Protein AF-A0A1G2HMZ9-F1 (afdb_monomer_lite)

Radius of gyration: 21.63 Å; chains: 1; bounding box: 51×29×71 Å

Structure (mmCIF, N/CA/C/O backbone):
data_AF-A0A1G2HMZ9-F1
#
_entry.id   AF-A0A1G2HMZ9-F1
#
loop_
_atom_site.group_PDB
_atom_site.id
_atom_site.type_symbol
_atom_site.label_atom_id
_atom_site.label_alt_id
_atom_site.label_comp_id
_atom_site.label_asym_id
_atom_site.label_entity_id
_atom_site.label_seq_id
_atom_site.pdbx_PDB_ins_code
_atom_site.Cartn_x
_atom_site.Cartn_y
_atom_site.Cartn_z
_atom_site.occupancy
_atom_site.B_iso_or_equiv
_atom_site.auth_seq_id
_atom_site.auth_comp_id
_atom_site.auth_asym_id
_atom_site.auth_atom_id
_atom_site.pdbx_PDB_model_num
ATOM 1 N N . MET A 1 1 ? 20.597 -2.338 -52.440 1.00 74.25 1 MET A N 1
ATOM 2 C CA . MET A 1 1 ? 21.448 -2.086 -51.264 1.00 74.25 1 MET A CA 1
ATOM 3 C C . MET A 1 1 ? 22.717 -2.923 -51.365 1.00 74.25 1 MET A C 1
ATOM 5 O O . MET A 1 1 ? 22.616 -4.151 -51.407 1.00 74.25 1 MET A O 1
ATOM 9 N N . ASN A 1 2 ? 23.882 -2.290 -51.485 1.00 95.06 2 ASN A N 1
ATOM 10 C CA . ASN A 1 2 ? 25.170 -2.977 -51.616 1.00 95.06 2 ASN A CA 1
ATOM 11 C C . ASN A 1 2 ? 25.626 -3.586 -50.267 1.00 95.06 2 ASN A C 1
ATOM 13 O O . ASN A 1 2 ? 25.003 -3.382 -49.222 1.00 95.06 2 ASN A O 1
ATOM 17 N N . LYS A 1 3 ? 26.695 -4.395 -50.283 1.00 93.12 3 LYS A N 1
ATOM 18 C CA . LYS A 1 3 ? 27.190 -5.084 -49.076 1.00 93.12 3 LYS A CA 1
ATOM 19 C C . LYS A 1 3 ? 27.599 -4.098 -47.972 1.00 93.12 3 LYS A C 1
ATOM 21 O O . LYS A 1 3 ? 27.339 -4.374 -46.806 1.00 93.12 3 LYS A O 1
ATOM 26 N N . LEU A 1 4 ? 28.181 -2.955 -48.335 1.00 94.12 4 LEU A N 1
ATOM 27 C CA . LEU A 1 4 ? 28.588 -1.911 -47.394 1.00 94.12 4 LEU A CA 1
ATOM 28 C C . LEU A 1 4 ? 27.373 -1.232 -46.745 1.00 94.12 4 LEU A C 1
ATOM 30 O O . LEU A 1 4 ? 27.318 -1.117 -45.528 1.00 94.12 4 LEU A O 1
ATOM 34 N N . GLU A 1 5 ? 26.363 -0.871 -47.533 1.00 93.19 5 GLU A N 1
ATOM 35 C CA . GLU A 1 5 ? 25.102 -0.292 -47.057 1.00 93.19 5 GLU A CA 1
ATOM 36 C C . GLU A 1 5 ? 24.370 -1.242 -46.100 1.00 93.19 5 GLU A C 1
ATOM 38 O O . GLU A 1 5 ? 23.877 -0.805 -45.065 1.00 93.19 5 GLU A O 1
ATOM 43 N N . LYS A 1 6 ? 24.363 -2.557 -46.380 1.00 93.31 6 LYS A N 1
ATOM 44 C CA . LYS A 1 6 ? 23.834 -3.575 -45.449 1.00 93.31 6 LYS A CA 1
ATOM 45 C C . LYS A 1 6 ? 24.576 -3.586 -44.117 1.00 93.31 6 LYS A C 1
ATOM 47 O O . LYS A 1 6 ? 23.933 -3.636 -43.072 1.00 93.31 6 LYS A O 1
ATOM 52 N N . VAL A 1 7 ? 25.905 -3.527 -44.144 1.00 95.25 7 VAL A N 1
ATOM 53 C CA . VAL A 1 7 ? 26.720 -3.498 -42.922 1.00 95.25 7 VAL A CA 1
ATOM 54 C C . VAL A 1 7 ? 26.470 -2.212 -42.131 1.00 95.25 7 VAL A C 1
ATOM 56 O O . VAL A 1 7 ? 26.233 -2.283 -40.928 1.00 95.25 7 VAL A O 1
ATOM 59 N N . LEU A 1 8 ? 26.442 -1.054 -42.794 1.00 95.81 8 LEU A N 1
ATOM 60 C CA . LEU A 1 8 ? 26.169 0.235 -42.153 1.00 95.81 8 LEU A CA 1
ATOM 61 C C . LEU A 1 8 ? 24.766 0.285 -41.535 1.00 95.81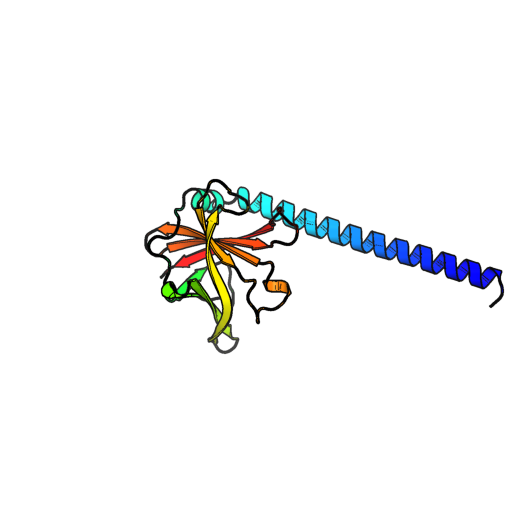 8 LEU A C 1
ATOM 63 O O . LEU A 1 8 ? 24.615 0.747 -40.406 1.00 95.81 8 LEU A O 1
ATOM 67 N N . TYR A 1 9 ? 23.759 -0.249 -42.230 1.00 96.00 9 TYR A N 1
ATOM 68 C CA . TYR A 1 9 ? 22.399 -0.366 -41.706 1.00 96.00 9 TYR A CA 1
ATOM 69 C C . TYR A 1 9 ? 22.363 -1.233 -40.440 1.00 96.00 9 TYR A C 1
ATOM 71 O O . TYR A 1 9 ? 21.814 -0.817 -39.425 1.00 96.00 9 TYR A O 1
ATOM 79 N N . ILE A 1 10 ? 23.010 -2.403 -40.447 1.00 96.25 10 ILE A N 1
ATOM 80 C CA . ILE A 1 10 ? 23.081 -3.277 -39.264 1.00 96.25 10 ILE A CA 1
ATOM 81 C C . ILE A 1 10 ? 23.754 -2.558 -38.087 1.00 96.25 10 ILE A C 1
ATOM 83 O O . ILE A 1 10 ? 23.218 -2.569 -36.980 1.00 96.25 10 ILE A O 1
ATOM 87 N N . ILE A 1 11 ? 24.892 -1.895 -38.320 1.00 97.25 11 ILE A N 1
ATOM 88 C CA . ILE A 1 11 ? 25.607 -1.137 -37.282 1.00 97.25 11 ILE A CA 1
ATOM 89 C C . ILE A 1 11 ? 24.712 -0.038 -36.698 1.00 97.25 11 ILE A C 1
ATOM 91 O O . ILE A 1 11 ? 24.641 0.104 -35.478 1.00 97.25 11 ILE A O 1
ATOM 95 N N . PHE A 1 12 ? 23.992 0.701 -37.547 1.00 97.25 12 PHE A N 1
ATOM 96 C CA . PHE A 1 12 ? 23.065 1.740 -37.108 1.00 97.25 12 PHE A CA 1
ATOM 97 C C . PHE A 1 12 ? 21.960 1.181 -36.200 1.00 97.25 12 PHE A C 1
ATOM 99 O O . PHE A 1 12 ? 21.739 1.718 -35.117 1.00 97.25 12 PHE A O 1
ATOM 106 N N . PHE A 1 13 ? 21.308 0.077 -36.581 1.00 97.56 13 PHE A N 1
ATOM 107 C CA . PHE A 1 13 ? 20.252 -0.530 -35.758 1.00 97.56 13 PHE A CA 1
ATOM 108 C C . PHE A 1 13 ? 20.778 -1.095 -34.438 1.00 97.56 13 PHE A C 1
ATOM 110 O O . PHE A 1 13 ? 20.103 -0.971 -33.415 1.00 97.56 13 PHE A O 1
ATOM 117 N N . ILE A 1 14 ? 21.988 -1.661 -34.422 1.00 97.75 14 ILE A N 1
ATOM 118 C CA . ILE A 1 14 ? 22.641 -2.096 -33.180 1.00 97.75 14 ILE A CA 1
ATOM 119 C C . ILE A 1 14 ? 22.901 -0.889 -32.272 1.00 97.75 14 ILE A C 1
ATOM 121 O O . ILE A 1 14 ? 22.520 -0.913 -31.102 1.00 97.75 14 ILE A O 1
ATOM 125 N N . ALA A 1 15 ? 23.489 0.186 -32.802 1.00 97.44 15 ALA A N 1
ATOM 126 C CA . ALA A 1 15 ? 23.754 1.402 -32.037 1.00 97.44 15 ALA A CA 1
ATOM 127 C C . ALA A 1 15 ? 22.460 2.031 -31.492 1.00 97.44 15 ALA A C 1
ATOM 129 O O . ALA A 1 15 ? 22.396 2.389 -30.315 1.00 97.44 15 ALA A O 1
ATOM 130 N N . LEU A 1 16 ? 21.411 2.095 -32.316 1.00 97.75 16 LEU A N 1
ATOM 131 C CA . LEU A 1 16 ? 20.092 2.592 -31.931 1.00 97.75 16 LEU A CA 1
ATOM 132 C C . LEU A 1 16 ? 19.458 1.726 -30.833 1.00 97.75 16 LEU A C 1
ATOM 134 O O . LEU A 1 16 ? 18.922 2.250 -29.859 1.00 97.75 16 LEU A O 1
ATOM 138 N N . THR A 1 17 ? 19.573 0.402 -30.940 1.00 97.81 17 THR A N 1
ATOM 139 C CA . THR A 1 17 ? 19.082 -0.535 -29.920 1.00 97.81 17 THR A CA 1
ATOM 140 C C . THR A 1 17 ? 19.811 -0.335 -28.593 1.00 97.81 17 THR A C 1
ATOM 142 O O . THR A 1 17 ? 19.174 -0.223 -27.548 1.00 97.81 17 THR A O 1
ATOM 145 N N . ILE A 1 18 ? 21.142 -0.220 -28.620 1.00 97.88 18 ILE A N 1
ATOM 146 C CA . ILE A 1 18 ? 21.953 0.050 -27.424 1.00 97.88 18 ILE A CA 1
ATOM 147 C C . ILE A 1 18 ? 21.561 1.391 -26.797 1.00 97.88 18 ILE A C 1
ATOM 149 O O . ILE A 1 18 ? 21.464 1.486 -25.572 1.00 97.88 18 ILE A O 1
ATOM 153 N N . PHE A 1 19 ? 21.322 2.420 -27.614 1.00 97.94 19 PHE A N 1
ATOM 154 C CA . PHE A 1 19 ? 20.862 3.721 -27.139 1.00 97.94 19 PHE A CA 1
ATOM 155 C C . PHE A 1 19 ? 19.527 3.606 -26.396 1.00 97.94 19 PHE A C 1
ATOM 157 O O . PHE A 1 19 ? 19.433 4.056 -25.255 1.00 97.94 19 PHE A O 1
ATOM 164 N N . PHE A 1 20 ? 18.526 2.946 -26.988 1.00 97.94 20 PHE A N 1
ATOM 165 C CA . PHE A 1 20 ? 17.234 2.751 -26.332 1.00 97.94 20 PHE A CA 1
ATOM 166 C C . PHE A 1 20 ? 17.360 1.939 -25.044 1.00 97.94 20 PHE A C 1
ATOM 168 O O . PHE A 1 20 ? 16.810 2.350 -24.029 1.00 97.94 20 PHE A O 1
ATOM 175 N N . ILE A 1 21 ? 18.132 0.848 -25.036 1.00 97.88 21 ILE A N 1
ATOM 176 C CA . ILE A 1 21 ? 18.377 0.062 -23.816 1.00 97.88 21 ILE A CA 1
ATOM 177 C C . ILE A 1 21 ? 18.967 0.949 -22.715 1.00 97.88 21 ILE A C 1
ATOM 179 O O . ILE A 1 21 ? 18.454 0.958 -21.599 1.00 97.88 21 ILE A O 1
ATOM 183 N N . LYS A 1 22 ? 20.004 1.740 -23.017 1.00 97.56 22 LYS A N 1
ATOM 184 C CA . LYS A 1 22 ? 20.609 2.663 -22.043 1.00 97.56 22 LYS A CA 1
ATOM 185 C C . LYS A 1 22 ? 19.616 3.711 -21.553 1.00 97.56 22 LYS A C 1
ATOM 187 O O . LYS A 1 22 ? 19.583 3.994 -20.359 1.00 97.56 22 LYS A O 1
ATOM 192 N N . PHE A 1 23 ? 18.800 4.258 -22.450 1.00 97.62 23 PHE A N 1
ATOM 193 C CA . PHE A 1 23 ? 17.746 5.201 -22.095 1.00 97.62 23 PHE A CA 1
ATOM 194 C C . PHE A 1 23 ? 16.727 4.570 -21.135 1.00 97.62 23 PHE A C 1
ATOM 196 O O . PHE A 1 23 ? 16.455 5.138 -20.081 1.00 97.62 23 PHE A O 1
ATOM 203 N N . PHE A 1 24 ? 16.224 3.368 -21.434 1.00 97.38 24 PHE A N 1
ATOM 204 C CA . PHE A 1 24 ? 15.292 2.656 -20.556 1.00 97.38 24 PHE A CA 1
ATOM 205 C C . PHE A 1 24 ? 15.913 2.311 -19.201 1.00 97.38 24 PHE A C 1
ATOM 207 O O . PHE A 1 24 ? 15.259 2.487 -18.176 1.00 97.38 24 PHE A O 1
ATOM 214 N N . LEU A 1 25 ? 17.175 1.875 -19.171 1.00 97.25 25 LEU A N 1
ATOM 215 C CA . LEU A 1 25 ? 17.892 1.607 -17.922 1.00 97.25 25 LEU A CA 1
ATOM 216 C C . LEU A 1 25 ? 18.083 2.877 -17.088 1.00 97.25 25 LEU A C 1
ATOM 218 O O . LEU A 1 25 ? 17.916 2.832 -15.873 1.00 97.25 25 LEU A O 1
ATOM 222 N N . LEU A 1 26 ? 18.386 4.012 -17.724 1.00 97.75 26 LEU A N 1
ATOM 223 C CA . LEU A 1 26 ? 18.495 5.300 -17.041 1.00 97.75 26 LEU A CA 1
ATOM 224 C C . LEU A 1 26 ? 17.148 5.734 -16.451 1.00 97.75 26 LEU A C 1
ATOM 226 O O . LEU A 1 26 ? 17.092 6.131 -15.290 1.00 97.75 26 LEU A O 1
ATOM 230 N N . VAL A 1 27 ? 16.059 5.620 -17.216 1.00 97.44 27 VAL A N 1
ATOM 231 C CA . VAL A 1 27 ? 14.704 5.922 -16.726 1.00 97.44 27 VAL A CA 1
ATOM 232 C C . VAL A 1 27 ? 14.336 5.009 -15.555 1.00 97.44 27 VAL A C 1
ATOM 234 O O . VAL A 1 27 ? 13.860 5.497 -14.532 1.00 97.44 27 VAL A O 1
ATOM 237 N N . LEU A 1 28 ? 14.600 3.704 -15.667 1.00 94.88 28 LEU A N 1
ATOM 238 C CA . LEU A 1 28 ? 14.364 2.747 -14.588 1.00 94.88 28 LEU A CA 1
ATOM 239 C C . LEU A 1 28 ? 15.158 3.122 -13.331 1.00 94.88 28 LEU A C 1
ATOM 241 O O . LEU A 1 28 ? 14.586 3.173 -12.245 1.00 94.88 28 LEU A O 1
ATOM 245 N N . LEU A 1 29 ? 16.446 3.442 -13.475 1.00 95.94 29 LEU A N 1
ATOM 246 C CA . LEU A 1 29 ? 17.293 3.871 -12.365 1.00 95.94 29 LEU A CA 1
ATOM 247 C C . LEU A 1 29 ? 16.728 5.120 -11.676 1.00 95.94 29 LEU A C 1
ATOM 249 O O . LEU A 1 29 ? 16.651 5.153 -10.451 1.00 95.94 29 LEU A O 1
ATOM 253 N N . ILE A 1 30 ? 16.285 6.119 -12.443 1.00 97.12 30 ILE A N 1
ATOM 254 C CA . ILE A 1 30 ? 15.666 7.335 -11.897 1.00 97.12 30 ILE A CA 1
ATOM 255 C C . ILE A 1 30 ? 14.397 6.991 -11.108 1.00 97.12 30 ILE A C 1
ATOM 257 O O . ILE A 1 30 ? 14.237 7.464 -9.986 1.00 97.12 30 ILE A O 1
ATOM 261 N N . VAL A 1 31 ? 13.515 6.143 -11.647 1.00 94.19 31 VAL A N 1
ATOM 262 C CA . VAL A 1 31 ? 12.287 5.723 -10.949 1.00 94.19 31 VAL A CA 1
ATOM 263 C C . VAL A 1 31 ? 12.607 5.015 -9.631 1.00 94.19 31 VAL A C 1
ATOM 265 O O . VAL A 1 31 ? 11.983 5.314 -8.612 1.00 94.19 31 VAL A O 1
ATOM 268 N N . LEU A 1 32 ? 13.601 4.122 -9.619 1.00 94.06 32 LEU A N 1
ATOM 269 C CA . LEU A 1 32 ? 14.026 3.427 -8.402 1.00 94.06 32 LEU A CA 1
ATOM 270 C C . LEU A 1 32 ? 14.625 4.387 -7.367 1.00 94.06 32 LEU A C 1
ATOM 272 O O . LEU A 1 32 ? 14.294 4.293 -6.186 1.00 94.06 32 LEU A O 1
ATOM 276 N N . LEU A 1 33 ? 15.449 5.345 -7.802 1.00 95.88 33 LEU A N 1
ATOM 277 C CA . LEU A 1 33 ? 16.002 6.381 -6.926 1.00 95.88 33 LEU A CA 1
ATOM 278 C C . LEU A 1 33 ? 14.898 7.249 -6.317 1.00 95.88 33 LEU A C 1
ATOM 280 O O . LEU A 1 33 ? 14.925 7.513 -5.118 1.00 95.88 33 LEU A O 1
ATOM 284 N N . LEU A 1 34 ? 13.896 7.648 -7.103 1.00 96.31 34 LEU A N 1
ATOM 285 C CA . LEU A 1 34 ? 12.743 8.395 -6.595 1.00 96.31 34 LEU A CA 1
ATOM 286 C C . LEU A 1 34 ? 11.935 7.576 -5.579 1.00 96.31 34 LEU A C 1
ATOM 288 O O . LEU A 1 34 ? 11.547 8.110 -4.541 1.00 96.31 34 LEU A O 1
ATOM 292 N N . GLY A 1 35 ? 11.724 6.281 -5.835 1.00 95.00 35 GLY A N 1
ATOM 293 C CA . GLY A 1 35 ? 11.073 5.374 -4.886 1.00 95.00 35 GLY A CA 1
ATOM 294 C C . GLY A 1 35 ? 11.847 5.249 -3.571 1.00 95.00 35 GLY A C 1
ATOM 295 O O . GLY A 1 35 ? 11.254 5.318 -2.491 1.00 95.00 35 GLY A O 1
ATOM 296 N N . PHE A 1 36 ? 13.175 5.131 -3.646 1.00 94.94 36 PHE A N 1
ATOM 297 C CA . PHE A 1 36 ? 14.047 5.089 -2.473 1.00 94.94 36 PHE A CA 1
ATOM 298 C C . PHE A 1 36 ? 13.986 6.394 -1.677 1.00 94.94 36 PHE A C 1
ATOM 300 O O . PHE A 1 36 ? 13.749 6.369 -0.471 1.00 94.94 36 PHE A O 1
ATOM 307 N N . LEU A 1 37 ? 14.130 7.538 -2.353 1.00 97.06 37 LEU A N 1
ATOM 308 C CA . LEU A 1 37 ? 14.042 8.855 -1.723 1.00 97.06 37 LEU A CA 1
ATOM 309 C C . LEU A 1 37 ? 12.684 9.062 -1.051 1.00 97.06 37 LEU A C 1
ATOM 311 O O . LEU A 1 37 ? 12.637 9.547 0.077 1.00 97.06 37 LEU A O 1
ATOM 315 N N . ARG A 1 38 ? 11.585 8.652 -1.697 1.00 96.94 38 ARG A N 1
ATOM 316 C CA . ARG A 1 38 ? 10.246 8.745 -1.106 1.00 96.94 38 ARG A CA 1
ATOM 317 C C . ARG A 1 38 ? 10.097 7.846 0.121 1.00 96.94 38 ARG A C 1
ATOM 319 O O . ARG A 1 38 ? 9.562 8.292 1.133 1.00 96.94 38 ARG A O 1
ATOM 326 N N . THR A 1 39 ? 10.606 6.618 0.054 1.00 96.56 39 THR A N 1
ATOM 327 C CA . THR A 1 39 ? 10.589 5.682 1.189 1.00 96.56 39 THR A CA 1
ATOM 328 C C . THR A 1 39 ? 11.382 6.248 2.366 1.00 96.56 39 THR A C 1
ATOM 330 O O . THR A 1 39 ? 10.888 6.269 3.491 1.00 96.56 39 THR A O 1
ATOM 333 N N . TRP A 1 40 ? 12.574 6.787 2.103 1.00 96.56 40 TRP A N 1
ATOM 334 C CA . TRP A 1 40 ? 13.395 7.445 3.116 1.00 96.56 40 TRP A CA 1
ATOM 335 C C . TRP A 1 40 ? 12.690 8.664 3.727 1.00 96.56 40 TRP A C 1
ATOM 337 O O . TRP A 1 40 ? 12.643 8.784 4.948 1.00 96.56 40 TRP A O 1
ATOM 347 N N . GLN A 1 41 ? 12.070 9.527 2.914 1.00 97.00 41 GLN A N 1
ATOM 348 C CA . GLN A 1 41 ? 11.271 10.658 3.406 1.00 97.00 41 GLN A CA 1
ATOM 349 C C . GLN A 1 41 ? 10.153 10.195 4.344 1.00 97.00 41 GLN A C 1
ATOM 351 O O . GLN A 1 41 ? 10.008 10.736 5.437 1.00 97.00 41 GLN A O 1
ATOM 356 N N . MET A 1 42 ? 9.404 9.157 3.962 1.00 96.19 42 MET A N 1
ATOM 357 C CA . MET A 1 42 ? 8.327 8.608 4.788 1.00 96.19 42 MET A CA 1
ATOM 358 C C . MET A 1 42 ? 8.799 8.060 6.132 1.00 96.19 42 MET A C 1
ATOM 360 O O . MET A 1 42 ? 8.024 8.076 7.086 1.00 96.19 42 MET A O 1
ATOM 364 N N . GLN A 1 43 ? 10.037 7.572 6.231 1.00 95.31 43 GLN A N 1
ATOM 365 C CA . GLN A 1 43 ? 10.607 7.121 7.503 1.00 95.31 43 GLN A CA 1
ATOM 366 C C . GLN A 1 43 ? 10.870 8.287 8.468 1.00 95.31 43 GLN A C 1
ATOM 368 O O . GLN A 1 43 ? 10.858 8.080 9.681 1.00 95.31 43 GLN A O 1
ATOM 373 N N . GLN A 1 44 ? 11.069 9.499 7.940 1.00 96.25 44 GLN A N 1
ATOM 374 C CA . GLN A 1 44 ? 11.281 10.719 8.727 1.00 96.25 44 GLN A CA 1
ATOM 375 C C . GLN A 1 44 ? 9.969 11.436 9.094 1.00 96.25 44 GLN A C 1
ATOM 377 O O . GLN A 1 44 ? 9.971 12.324 9.945 1.00 96.25 44 GLN A O 1
ATOM 382 N N . GLU A 1 45 ? 8.841 11.085 8.466 1.00 95.62 45 GLU A N 1
ATOM 383 C CA . GLU A 1 45 ? 7.545 11.710 8.750 1.00 95.62 45 GLU A CA 1
ATOM 384 C C . GLU A 1 45 ? 7.035 11.346 10.166 1.00 95.62 45 GLU A C 1
ATOM 386 O O . GLU A 1 45 ? 7.204 10.206 10.610 1.00 95.62 45 GLU A O 1
ATOM 391 N N . PRO A 1 46 ? 6.322 12.252 10.872 1.00 96.12 46 PRO A N 1
ATOM 392 C CA . PRO A 1 46 ? 5.754 11.968 12.199 1.00 96.12 46 PRO A CA 1
ATOM 393 C C . PRO A 1 46 ? 4.847 10.729 12.238 1.00 96.12 46 PRO A C 1
ATOM 395 O O . PRO A 1 46 ? 4.816 10.003 13.235 1.00 96.12 46 PRO A O 1
ATOM 398 N N . ASN A 1 47 ? 4.156 10.452 11.129 1.00 97.12 47 ASN A N 1
ATOM 399 C CA . ASN A 1 47 ? 3.325 9.264 10.963 1.00 97.12 47 ASN A CA 1
ATOM 400 C C . ASN A 1 47 ? 4.126 7.965 11.110 1.00 97.12 47 ASN A C 1
ATOM 402 O O . ASN A 1 47 ? 3.580 6.991 11.613 1.00 97.12 47 ASN A O 1
ATOM 406 N N . ASN A 1 48 ? 5.416 7.935 10.756 1.00 97.56 48 ASN A N 1
ATOM 407 C CA . ASN A 1 48 ? 6.229 6.735 10.944 1.00 97.56 48 ASN A CA 1
ATOM 408 C C . ASN A 1 48 ? 6.358 6.379 12.423 1.00 97.56 48 ASN A C 1
ATOM 410 O O . ASN A 1 48 ? 6.158 5.232 12.806 1.00 97.56 48 ASN A O 1
ATOM 414 N N . LYS A 1 49 ? 6.616 7.377 13.275 1.00 97.06 49 LYS A N 1
ATOM 415 C CA . LYS A 1 49 ? 6.702 7.169 14.724 1.00 97.06 49 LYS A CA 1
ATOM 416 C C . LYS A 1 49 ? 5.374 6.666 15.294 1.00 97.06 49 LYS A C 1
ATOM 418 O O . LYS A 1 49 ? 5.372 5.744 16.102 1.00 97.06 49 LYS A O 1
ATOM 423 N N . ALA A 1 50 ? 4.253 7.253 14.872 1.00 97.44 50 ALA A N 1
ATOM 424 C CA . ALA A 1 50 ? 2.927 6.797 15.289 1.00 97.44 50 ALA A CA 1
ATOM 425 C C . ALA A 1 50 ? 2.637 5.365 14.810 1.00 97.44 50 ALA A C 1
ATOM 427 O O . ALA A 1 50 ? 2.124 4.558 15.577 1.00 97.44 50 ALA A O 1
ATOM 428 N N . PHE A 1 51 ? 3.022 5.037 13.575 1.00 98.31 51 PHE A N 1
ATOM 429 C CA . PHE A 1 51 ? 2.840 3.712 12.988 1.00 98.31 51 PHE A CA 1
ATOM 430 C C . PHE A 1 51 ? 3.637 2.644 13.743 1.00 98.31 51 PHE A C 1
ATOM 432 O O . PHE A 1 51 ? 3.094 1.606 14.102 1.00 98.31 51 PHE A O 1
ATOM 439 N N . LEU A 1 52 ? 4.908 2.921 14.045 1.00 98.06 52 LEU A N 1
ATOM 440 C CA . LEU A 1 52 ? 5.780 2.008 14.790 1.00 98.06 52 LEU A CA 1
ATOM 441 C C . LEU A 1 52 ? 5.316 1.760 16.234 1.00 98.06 52 LEU A C 1
ATOM 443 O O . LEU A 1 52 ? 5.610 0.708 16.789 1.00 98.06 52 LEU A O 1
ATOM 447 N N . ASN A 1 53 ? 4.588 2.711 16.825 1.00 97.94 53 ASN A N 1
ATOM 448 C CA . ASN A 1 53 ? 3.998 2.582 18.160 1.00 97.94 53 ASN A CA 1
ATOM 449 C C . ASN A 1 53 ? 2.579 1.990 18.147 1.00 97.94 53 ASN A C 1
ATOM 451 O O . ASN A 1 53 ? 1.996 1.793 19.214 1.00 97.94 53 ASN A O 1
ATOM 455 N N . GLY A 1 54 ? 1.997 1.763 16.968 1.00 97.88 54 GLY A N 1
ATOM 456 C CA . GLY A 1 54 ? 0.672 1.172 16.842 1.00 97.88 54 GLY A CA 1
ATOM 457 C C . GLY A 1 54 ? 0.673 -0.320 17.170 1.00 97.88 54 GLY A C 1
ATOM 458 O O . GLY A 1 54 ? 1.713 -0.974 17.220 1.00 97.88 54 GLY A O 1
ATOM 459 N N . ALA A 1 55 ? -0.518 -0.872 17.378 1.00 98.06 55 ALA A N 1
ATOM 460 C CA . ALA A 1 55 ? -0.708 -2.297 17.637 1.00 98.06 55 ALA A CA 1
ATOM 461 C C . ALA A 1 55 ? -1.427 -2.987 16.473 1.00 98.06 55 ALA A C 1
ATOM 463 O O . ALA A 1 55 ? -2.077 -2.340 15.650 1.00 98.06 55 ALA A O 1
ATOM 464 N N . LEU A 1 56 ? -1.363 -4.319 16.421 1.00 98.44 56 LEU A N 1
ATOM 465 C CA . LEU A 1 56 ? -2.260 -5.087 15.561 1.00 98.44 56 LEU A CA 1
ATOM 466 C C . LEU A 1 56 ? -3.719 -4.736 15.924 1.00 98.44 56 LEU A C 1
ATOM 468 O O . LEU A 1 56 ? -4.051 -4.784 17.111 1.00 98.44 56 LEU A O 1
ATOM 472 N N . PRO A 1 57 ? -4.587 -4.411 14.947 1.00 98.38 57 PRO A N 1
ATOM 473 C CA . PRO A 1 57 ? -6.004 -4.181 15.203 1.00 98.38 57 PRO A CA 1
ATOM 474 C C . PRO A 1 57 ? -6.660 -5.296 16.021 1.00 98.38 57 PRO A C 1
ATOM 476 O O . PRO A 1 57 ? -6.631 -6.462 15.625 1.00 98.38 57 PRO A O 1
ATOM 479 N N . ASN A 1 58 ? -7.265 -4.922 17.150 1.00 96.31 58 ASN A N 1
ATOM 480 C CA . ASN A 1 58 ? -8.042 -5.824 17.990 1.00 96.31 58 ASN A CA 1
ATOM 481 C C . ASN A 1 58 ? -9.292 -5.103 18.547 1.00 96.31 58 ASN A C 1
ATOM 483 O O . ASN A 1 58 ? -9.145 -4.189 19.364 1.00 96.31 58 ASN A O 1
ATOM 487 N N . PRO A 1 59 ? -10.518 -5.481 18.135 1.00 96.56 59 PRO A N 1
ATOM 488 C CA . PRO A 1 59 ? -10.843 -6.561 17.197 1.00 96.56 59 PRO A CA 1
ATOM 489 C C . PRO A 1 59 ? -10.364 -6.273 15.765 1.00 96.56 59 PRO A C 1
ATOM 491 O O . PRO A 1 59 ? -9.965 -5.153 15.433 1.00 96.56 59 PRO A O 1
ATOM 494 N N . THR A 1 60 ? -10.412 -7.299 14.908 1.00 96.94 60 THR A N 1
ATOM 495 C CA . THR A 1 60 ? -10.179 -7.112 13.466 1.00 96.94 60 THR A CA 1
ATOM 496 C C . THR A 1 60 ? -11.206 -6.106 12.920 1.00 96.94 60 THR A C 1
ATOM 498 O O . THR A 1 60 ? -12.373 -6.192 13.309 1.00 96.94 60 THR A O 1
ATOM 501 N N . PRO A 1 61 ? -10.804 -5.136 12.073 1.00 98.00 61 PRO A N 1
ATOM 502 C CA . PRO A 1 61 ? -11.709 -4.103 11.583 1.00 98.00 61 PRO A CA 1
ATOM 503 C C . PRO A 1 61 ? -12.865 -4.711 10.798 1.00 98.00 61 PRO A C 1
ATOM 505 O O . PRO A 1 61 ? -12.647 -5.590 9.967 1.00 98.00 61 PRO A O 1
ATOM 508 N N . ASP A 1 62 ? -14.068 -4.190 11.022 1.00 98.50 62 ASP A N 1
ATOM 509 C CA . ASP A 1 62 ? -15.278 -4.641 10.339 1.00 98.50 62 ASP A CA 1
ATOM 510 C C . ASP A 1 62 ? -16.205 -3.468 9.995 1.00 98.50 62 ASP A C 1
ATOM 512 O O . ASP A 1 62 ? -16.376 -2.523 10.784 1.00 98.50 62 ASP A O 1
ATOM 516 N N . GLY A 1 63 ? -16.798 -3.522 8.803 1.00 98.38 63 GLY A N 1
ATOM 517 C CA . GLY A 1 63 ? -17.623 -2.456 8.246 1.00 98.38 63 GLY A CA 1
ATOM 518 C C . GLY A 1 63 ? -16.820 -1.323 7.601 1.00 98.38 63 GLY A C 1
ATOM 519 O O . GLY A 1 63 ? -15.641 -1.461 7.267 1.00 98.38 63 GLY A O 1
ATOM 520 N N . PHE A 1 64 ? -17.488 -0.195 7.353 1.00 98.62 64 PHE A N 1
ATOM 521 C CA . PHE A 1 64 ? -16.895 0.956 6.672 1.00 98.62 64 PHE A CA 1
ATOM 522 C C . PHE A 1 64 ? -16.089 1.846 7.625 1.00 98.62 64 PHE A C 1
ATOM 524 O O . PHE A 1 64 ? -16.559 2.185 8.707 1.00 98.62 64 PHE A O 1
ATOM 531 N N . TYR A 1 65 ? -14.904 2.254 7.171 1.00 98.75 65 TYR A N 1
ATOM 532 C CA . TYR A 1 65 ? -14.043 3.247 7.800 1.00 98.75 65 TYR A CA 1
ATOM 533 C C . TYR A 1 65 ? -13.739 4.349 6.792 1.00 98.75 65 TYR A C 1
ATOM 535 O O . TYR A 1 65 ? -13.247 4.075 5.691 1.00 98.75 65 TYR A O 1
ATOM 543 N N . GLN A 1 66 ? -13.995 5.590 7.192 1.00 98.62 66 GLN A N 1
ATOM 544 C CA . GLN A 1 66 ? -13.666 6.779 6.427 1.00 98.62 66 GLN A CA 1
ATOM 545 C C . GLN A 1 66 ? -12.149 6.942 6.318 1.00 98.62 66 GLN A C 1
ATOM 547 O O . GLN A 1 66 ? -11.422 6.845 7.306 1.00 98.62 66 GLN A O 1
ATOM 552 N N . GLY A 1 67 ? -11.689 7.190 5.096 1.00 98.38 67 GLY A N 1
ATOM 553 C CA . GLY A 1 67 ? -10.291 7.375 4.750 1.00 98.38 67 GLY A CA 1
ATOM 554 C C . GLY A 1 67 ? -9.866 8.839 4.723 1.00 98.38 67 GLY A C 1
ATOM 555 O O . GLY A 1 67 ? -10.630 9.703 4.294 1.00 98.38 67 GLY A O 1
ATOM 556 N N . ASP A 1 68 ? -8.619 9.097 5.110 1.00 97.94 68 ASP A N 1
ATOM 557 C CA . ASP A 1 68 ? -7.941 10.380 4.901 1.00 97.94 68 ASP A CA 1
ATOM 558 C C . ASP A 1 68 ? -6.494 10.150 4.440 1.00 97.94 68 ASP A C 1
ATOM 560 O O . ASP A 1 68 ? -5.782 9.317 4.996 1.00 97.94 68 ASP A O 1
ATOM 564 N N . VAL A 1 69 ? -6.062 10.875 3.408 1.00 96.81 69 VAL A N 1
ATOM 565 C CA . VAL A 1 69 ? -4.689 10.850 2.861 1.00 96.81 69 VAL A CA 1
ATOM 566 C C . VAL A 1 69 ? -3.990 12.211 2.971 1.00 96.81 69 VAL A C 1
ATOM 568 O O . VAL A 1 69 ? -2.886 12.378 2.460 1.00 96.81 69 VAL A O 1
ATOM 571 N N . GLY A 1 70 ? -4.626 13.200 3.607 1.00 95.38 70 GLY A N 1
ATOM 572 C CA . GLY A 1 70 ? -4.106 14.559 3.773 1.00 95.38 70 GLY A CA 1
ATOM 573 C C . GLY A 1 70 ? -4.297 15.475 2.559 1.00 95.38 70 GLY A C 1
ATOM 574 O O . GLY A 1 70 ? -3.817 16.607 2.560 1.00 95.38 70 GLY A O 1
ATOM 575 N N . PHE A 1 71 ? -4.987 15.017 1.513 1.00 94.81 71 PHE A N 1
ATOM 576 C CA . PHE A 1 71 ? -5.321 15.812 0.330 1.00 94.81 71 PHE A CA 1
ATOM 577 C C . PHE A 1 71 ? -6.630 15.340 -0.308 1.00 94.81 71 PHE A C 1
ATOM 579 O O . PHE A 1 71 ? -7.108 14.233 -0.059 1.00 94.81 71 PHE A O 1
ATOM 586 N N . ASN A 1 72 ? -7.220 16.189 -1.153 1.00 94.19 72 ASN A N 1
ATOM 587 C CA . ASN A 1 72 ? -8.498 15.890 -1.789 1.00 94.19 72 ASN A CA 1
A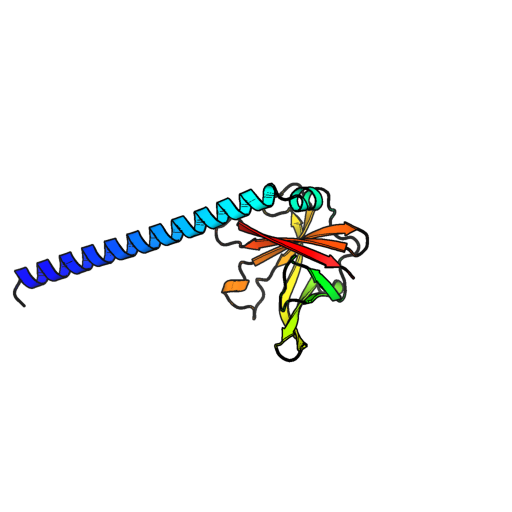TOM 588 C C . ASN A 1 72 ? -8.375 14.704 -2.760 1.00 94.19 72 ASN A C 1
ATOM 590 O O . ASN A 1 72 ? -7.559 14.716 -3.683 1.00 94.19 72 ASN A O 1
ATOM 594 N N . THR A 1 73 ? -9.222 13.698 -2.573 1.00 96.00 73 THR A N 1
ATOM 595 C CA . THR A 1 73 ? -9.239 12.474 -3.372 1.00 96.00 73 THR A CA 1
ATOM 596 C C . THR A 1 73 ? -10.670 11.995 -3.591 1.00 96.00 73 THR A C 1
ATOM 598 O O . THR A 1 73 ? -11.596 12.343 -2.864 1.00 96.00 73 THR A O 1
ATOM 601 N N . SER A 1 74 ? -10.856 11.173 -4.621 1.00 97.19 74 SER A N 1
ATOM 602 C CA . SER A 1 74 ? -12.111 10.442 -4.817 1.00 97.19 74 SER A CA 1
ATOM 603 C C . SER A 1 74 ? -12.247 9.245 -3.876 1.00 97.19 74 SER A C 1
ATOM 605 O O . SER A 1 74 ? -13.333 8.689 -3.768 1.00 97.19 74 SER A O 1
ATOM 607 N N . TRP A 1 75 ? -11.172 8.815 -3.217 1.00 98.12 75 TRP A N 1
ATOM 608 C CA . TRP A 1 75 ? -11.206 7.716 -2.258 1.00 98.12 75 TRP A CA 1
ATOM 609 C C . TRP A 1 75 ? -11.887 8.151 -0.958 1.00 98.12 75 TRP A C 1
ATOM 611 O O . TRP A 1 75 ? -11.525 9.167 -0.379 1.00 98.12 75 TRP A O 1
ATOM 621 N N . LEU A 1 76 ? -12.887 7.389 -0.521 1.00 98.38 76 LEU A N 1
ATOM 622 C CA . LEU A 1 76 ? -13.667 7.676 0.683 1.00 98.38 76 LEU A CA 1
ATOM 623 C C . LEU A 1 76 ? -13.233 6.843 1.883 1.00 98.38 76 LEU A C 1
ATOM 625 O O . LEU A 1 76 ? -13.569 7.203 3.006 1.00 98.38 76 LEU A O 1
ATOM 629 N N . GLY A 1 77 ? -12.543 5.725 1.657 1.00 98.56 77 GLY A N 1
ATOM 630 C CA . GLY A 1 77 ? -12.150 4.806 2.715 1.00 98.56 77 GLY A CA 1
ATOM 631 C C . GLY A 1 77 ? -12.233 3.345 2.301 1.00 98.56 77 GLY A C 1
ATOM 632 O O . GLY A 1 77 ? -12.175 2.996 1.116 1.00 98.56 77 GLY A O 1
ATOM 633 N N . LYS A 1 78 ? -12.365 2.471 3.296 1.00 98.75 78 LYS A N 1
ATOM 634 C CA . LYS A 1 78 ? -12.385 1.016 3.111 1.00 98.75 78 LYS A CA 1
ATOM 635 C C . LYS A 1 78 ? -13.553 0.411 3.868 1.00 98.75 78 LYS A C 1
ATOM 637 O O . LYS A 1 78 ? -13.840 0.817 4.988 1.00 98.75 78 LYS A O 1
ATOM 642 N N . LYS A 1 79 ? -14.202 -0.577 3.261 1.00 98.81 79 LYS A N 1
ATOM 643 C CA . LYS A 1 79 ? -15.173 -1.444 3.922 1.00 98.81 79 LYS A CA 1
ATOM 644 C C . LYS A 1 79 ? -14.522 -2.802 4.143 1.00 98.81 79 LYS A C 1
ATOM 646 O O . LYS A 1 79 ? -14.114 -3.435 3.171 1.00 98.81 79 LYS A O 1
ATOM 651 N N . PHE A 1 80 ? -14.392 -3.203 5.398 1.00 98.81 80 PHE A N 1
ATOM 652 C CA . PHE A 1 80 ? -13.826 -4.484 5.800 1.00 98.81 80 PHE A CA 1
ATOM 653 C C . PHE A 1 80 ? -14.928 -5.508 6.050 1.00 98.81 80 PHE A C 1
ATOM 655 O O . PHE A 1 80 ? -16.038 -5.144 6.437 1.00 98.81 80 PHE A O 1
ATOM 662 N N . ASP A 1 81 ? -14.577 -6.765 5.819 1.00 98.62 81 ASP A N 1
ATOM 663 C CA . ASP A 1 81 ? -15.331 -7.955 6.180 1.00 98.62 81 ASP A CA 1
ATOM 664 C C . ASP A 1 81 ? -14.387 -8.838 7.005 1.00 98.62 81 ASP A C 1
ATOM 666 O O . ASP A 1 81 ? -13.492 -9.508 6.465 1.00 98.62 81 ASP A O 1
ATOM 670 N N . ALA A 1 82 ? -14.529 -8.748 8.329 1.00 98.00 82 ALA A N 1
ATOM 671 C CA . ALA A 1 82 ? -13.652 -9.447 9.262 1.00 98.00 82 ALA A CA 1
ATOM 672 C C . ALA A 1 82 ? -13.849 -10.968 9.212 1.00 98.00 82 ALA A C 1
ATOM 674 O O . ALA A 1 82 ? -12.872 -11.707 9.330 1.00 98.00 82 ALA A O 1
ATOM 675 N N . GLU A 1 83 ? -15.084 -11.431 9.001 1.00 98.19 83 GLU A N 1
ATOM 676 C CA . GLU A 1 83 ? -15.430 -12.854 8.945 1.00 98.19 83 GLU A CA 1
ATOM 677 C C . GLU A 1 83 ? -14.709 -13.547 7.786 1.00 98.19 83 GLU A C 1
ATOM 679 O O . GLU A 1 83 ? -14.089 -14.596 7.963 1.00 98.19 83 GLU A O 1
ATOM 684 N N . ASN A 1 84 ? -14.708 -12.915 6.611 1.00 98.31 84 ASN A N 1
ATOM 685 C CA . ASN A 1 84 ? -14.101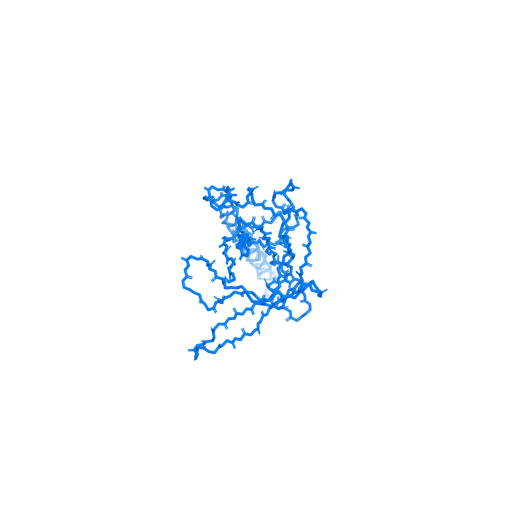 -13.483 5.412 1.00 98.31 84 ASN A CA 1
ATOM 686 C C . ASN A 1 84 ? -12.633 -13.082 5.215 1.00 98.31 84 ASN A C 1
ATOM 688 O O . ASN A 1 84 ? -12.006 -13.533 4.255 1.00 98.31 84 ASN A O 1
ATOM 692 N N . SER A 1 85 ? -12.063 -12.247 6.094 1.00 98.56 85 SER A N 1
ATOM 693 C CA . SER A 1 85 ? -10.714 -11.682 5.927 1.00 98.56 85 SER A CA 1
ATOM 694 C C . SER A 1 85 ? -10.551 -10.982 4.568 1.00 98.56 85 SER A C 1
ATOM 696 O O . SER A 1 85 ? -9.595 -11.203 3.814 1.00 98.56 85 SER A O 1
ATOM 698 N N . THR A 1 86 ? -11.532 -10.148 4.221 1.00 98.69 86 THR A N 1
ATOM 699 C CA . THR A 1 86 ? -11.556 -9.393 2.963 1.00 98.69 86 THR A CA 1
ATOM 700 C C . THR A 1 86 ? -12.018 -7.955 3.169 1.00 98.69 86 THR A C 1
ATOM 702 O O . THR A 1 86 ? -12.267 -7.488 4.279 1.00 98.69 86 THR A O 1
ATOM 705 N N . GLY A 1 87 ? -12.083 -7.209 2.075 1.00 98.62 87 GLY A N 1
ATOM 706 C CA . GLY A 1 87 ? -12.756 -5.928 2.032 1.00 98.62 87 GLY A CA 1
ATOM 707 C C . GLY A 1 87 ? -12.656 -5.296 0.656 1.00 98.62 87 GLY A C 1
ATOM 708 O O . GLY A 1 87 ? -12.209 -5.912 -0.315 1.00 98.62 87 GLY A O 1
ATOM 709 N N . ILE A 1 88 ? -13.102 -4.051 0.566 1.00 98.81 88 ILE A N 1
ATOM 710 C CA . ILE A 1 88 ? -13.154 -3.296 -0.681 1.00 98.81 88 ILE A CA 1
ATOM 711 C C . ILE A 1 88 ? -12.936 -1.804 -0.425 1.00 98.81 88 ILE A C 1
ATOM 713 O O . ILE A 1 88 ? -13.319 -1.273 0.619 1.00 98.81 88 ILE A O 1
ATOM 717 N N . ASN A 1 89 ? -12.294 -1.106 -1.365 1.00 98.69 89 ASN A N 1
ATOM 718 C CA . ASN A 1 89 ? -12.190 0.349 -1.280 1.00 98.69 89 ASN A CA 1
ATOM 719 C C . ASN A 1 89 ? -13.492 0.995 -1.745 1.00 98.69 89 ASN A C 1
ATOM 721 O O . ASN A 1 89 ? -14.116 0.562 -2.716 1.00 98.69 89 ASN A O 1
ATOM 725 N N . VAL A 1 90 ? -13.853 2.090 -1.088 1.00 98.62 90 VAL A N 1
ATOM 726 C CA . VAL A 1 90 ? -15.015 2.901 -1.438 1.00 98.62 90 VAL A CA 1
ATOM 727 C C . VAL A 1 90 ? -14.519 4.215 -2.027 1.00 98.62 90 VAL A C 1
ATOM 729 O O . VAL A 1 90 ? -13.621 4.858 -1.487 1.00 98.62 90 VAL A O 1
ATOM 732 N N . PHE A 1 91 ? -15.098 4.620 -3.151 1.00 98.44 91 PHE A N 1
ATOM 733 C CA . PHE A 1 91 ? -14.774 5.854 -3.859 1.00 98.44 91 PHE A CA 1
ATOM 734 C C . PHE A 1 91 ? -16.038 6.665 -4.130 1.00 98.44 91 PHE A C 1
ATOM 736 O O . PHE A 1 91 ? -17.139 6.131 -4.155 1.00 98.44 91 PHE A O 1
ATOM 743 N N . LYS A 1 92 ? -15.873 7.951 -4.418 1.00 97.69 92 LYS A N 1
ATOM 744 C CA . LYS A 1 92 ? -16.900 8.865 -4.905 1.00 97.69 92 LYS A CA 1
ATOM 745 C C . LYS A 1 92 ? -16.672 9.126 -6.388 1.00 97.69 92 LYS A C 1
ATOM 747 O O . LYS A 1 92 ? -15.598 9.567 -6.792 1.00 97.69 92 LYS A O 1
ATOM 752 N N . ASN A 1 93 ? -17.672 8.870 -7.224 1.00 94.75 93 ASN A N 1
ATOM 753 C CA . ASN A 1 93 ? -17.582 9.208 -8.643 1.00 94.75 93 ASN A CA 1
ATOM 754 C C . ASN A 1 93 ? -17.792 10.719 -8.884 1.00 94.75 93 ASN A C 1
ATOM 756 O O . ASN A 1 93 ? -18.141 11.474 -7.977 1.00 94.75 93 ASN A O 1
ATOM 760 N N . LYS A 1 94 ? -17.638 11.168 -10.137 1.00 92.88 94 LYS A N 1
ATOM 761 C CA . LYS A 1 94 ? -17.807 12.586 -10.522 1.00 92.88 94 LYS A CA 1
ATOM 762 C C . LYS A 1 94 ? -19.201 13.164 -10.230 1.00 92.88 94 LYS A C 1
ATOM 764 O O . LYS A 1 94 ? -19.341 14.375 -10.150 1.00 92.88 94 LYS A O 1
ATOM 769 N N . ARG A 1 95 ? -20.224 12.314 -10.088 1.00 93.25 95 ARG A N 1
ATOM 770 C CA . ARG A 1 95 ? -21.609 12.697 -9.747 1.00 93.25 95 ARG A CA 1
ATOM 771 C C . ARG A 1 95 ? -21.880 12.644 -8.242 1.00 93.25 95 ARG A C 1
ATOM 773 O O . ARG A 1 95 ? -23.007 12.839 -7.813 1.00 93.25 95 ARG A O 1
ATOM 780 N N . GLY A 1 96 ? -20.862 12.336 -7.446 1.00 92.56 96 GLY A N 1
ATOM 781 C CA . GLY A 1 96 ? -20.965 12.228 -6.002 1.00 92.56 96 GLY A CA 1
ATOM 782 C C . GLY A 1 96 ? -21.490 10.894 -5.473 1.00 92.56 96 GLY A C 1
ATOM 783 O O . GLY A 1 96 ? -21.655 10.769 -4.264 1.00 92.56 96 GLY A O 1
ATOM 784 N N . VAL A 1 97 ? -21.707 9.904 -6.339 1.00 96.12 97 VAL A N 1
ATOM 785 C CA . VAL A 1 97 ? -22.225 8.585 -5.953 1.00 96.12 97 VAL A CA 1
ATOM 786 C C . VAL A 1 97 ? -21.084 7.701 -5.457 1.00 96.12 97 VAL A C 1
ATOM 788 O O . VAL A 1 97 ? -20.017 7.661 -6.081 1.00 96.12 97 VAL A O 1
ATOM 791 N N . GLN A 1 98 ? -21.318 6.990 -4.352 1.00 97.31 98 GLN A N 1
ATOM 792 C CA . GLN A 1 98 ? -20.369 6.017 -3.821 1.00 97.31 98 GLN A CA 1
ATOM 793 C C . GLN A 1 98 ? -20.285 4.783 -4.725 1.00 97.31 98 GLN A C 1
ATOM 795 O O . GLN A 1 98 ? -21.299 4.278 -5.200 1.00 97.31 98 GLN A O 1
ATOM 800 N N . ILE A 1 99 ? -19.068 4.312 -4.978 1.00 97.94 99 ILE A N 1
ATOM 801 C CA . ILE A 1 99 ? -18.777 3.120 -5.772 1.00 97.94 99 ILE A CA 1
ATOM 802 C C . ILE A 1 99 ? -17.729 2.277 -5.052 1.00 97.94 99 ILE A C 1
ATOM 804 O O . ILE A 1 99 ? -16.745 2.808 -4.539 1.00 97.94 99 ILE A O 1
ATOM 808 N N . GLU A 1 100 ? -17.909 0.963 -5.059 1.00 98.12 100 GLU A N 1
ATOM 809 C CA . GLU A 1 100 ? -16.956 0.025 -4.470 1.00 98.12 100 GLU A CA 1
ATOM 810 C C . GLU A 1 100 ? -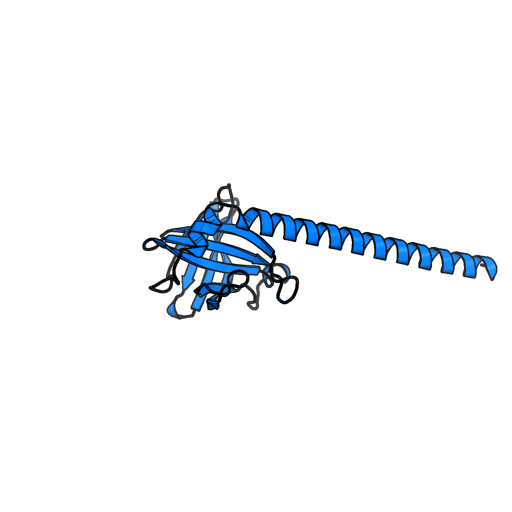16.056 -0.550 -5.563 1.00 98.12 100 GLU A C 1
ATOM 812 O O . GLU A 1 100 ? -16.529 -0.960 -6.626 1.00 98.12 100 GLU A O 1
ATOM 817 N N . LYS A 1 101 ? -14.742 -0.522 -5.337 1.00 97.56 101 LYS A N 1
ATOM 818 C CA . LYS A 1 101 ? -13.735 -1.007 -6.284 1.00 97.56 101 LYS A CA 1
ATOM 819 C C . LYS A 1 101 ? -12.541 -1.584 -5.550 1.00 97.56 101 LYS A C 1
ATOM 821 O O . LYS A 1 101 ? -12.275 -1.241 -4.403 1.00 97.56 101 LYS A O 1
ATOM 826 N N . TYR A 1 102 ? -11.771 -2.381 -6.280 1.00 98.25 102 TYR A N 1
ATOM 827 C CA . TYR A 1 102 ? -10.480 -2.885 -5.829 1.00 98.25 102 TYR A CA 1
ATOM 828 C C . TYR A 1 102 ? -10.597 -3.700 -4.535 1.00 98.25 102 TYR A C 1
ATOM 830 O O . TYR A 1 102 ? -10.147 -3.235 -3.479 1.00 98.25 102 TYR A O 1
ATOM 838 N N . PRO A 1 103 ? -11.251 -4.880 -4.600 1.00 98.56 103 PRO A N 1
ATOM 839 C CA . PRO A 1 103 ? -11.313 -5.792 -3.468 1.00 98.56 103 PRO A CA 1
ATOM 840 C C . PRO A 1 103 ? -9.910 -6.187 -3.007 1.00 98.56 103 PRO A C 1
ATOM 842 O O . PRO A 1 103 ? -8.960 -6.215 -3.793 1.00 98.56 103 PRO A O 1
ATOM 845 N N . PHE A 1 104 ? -9.788 -6.516 -1.731 1.00 98.81 104 PHE A N 1
ATOM 846 C CA . PHE A 1 104 ? -8.536 -6.921 -1.108 1.00 98.81 104 PHE A CA 1
ATOM 847 C C . PHE A 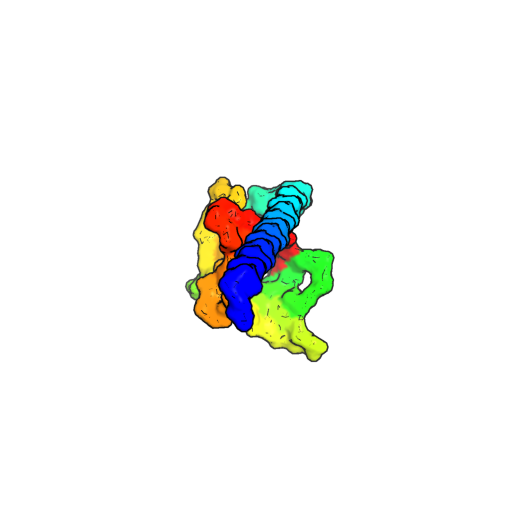1 104 ? -8.763 -8.071 -0.129 1.00 98.81 104 PHE A C 1
ATOM 849 O O . PHE A 1 104 ? -9.878 -8.304 0.340 1.00 98.81 104 PHE A O 1
ATOM 856 N N . LYS A 1 105 ? -7.683 -8.787 0.183 1.00 98.75 105 LYS A N 1
ATOM 857 C CA . LYS A 1 105 ? -7.631 -9.749 1.288 1.00 98.75 105 LYS A CA 1
ATOM 858 C C . LYS A 1 105 ? -6.924 -9.126 2.476 1.00 98.75 105 LYS A C 1
ATOM 860 O O . LYS A 1 105 ? -6.004 -8.329 2.288 1.00 98.75 105 LYS A O 1
ATOM 865 N N . THR A 1 106 ? -7.319 -9.513 3.678 1.00 98.81 106 THR A N 1
ATOM 866 C CA . THR A 1 106 ? -6.648 -9.107 4.907 1.00 98.81 106 THR A CA 1
ATOM 867 C C . THR A 1 106 ? -6.027 -10.298 5.613 1.00 98.81 106 THR A C 1
ATOM 869 O O . THR A 1 106 ? -6.493 -11.426 5.491 1.00 98.81 106 THR A O 1
ATOM 872 N N . TYR A 1 107 ? -4.914 -10.066 6.300 1.00 98.69 107 TYR A N 1
ATOM 873 C CA . TYR A 1 107 ? -4.291 -11.062 7.169 1.00 98.69 107 TYR A CA 1
ATOM 874 C C . TYR A 1 107 ? -3.284 -10.387 8.093 1.00 98.69 107 TYR A C 1
ATOM 876 O O . TYR A 1 107 ? -2.656 -9.392 7.731 1.00 98.69 107 TYR A O 1
ATOM 884 N N . ALA A 1 108 ? -3.117 -10.924 9.297 1.00 98.44 108 ALA A N 1
ATOM 885 C CA . ALA A 1 108 ? -2.102 -10.439 10.218 1.00 98.44 108 ALA A CA 1
ATOM 886 C C . ALA A 1 108 ? -0.714 -10.975 9.824 1.00 98.44 108 ALA A C 1
ATOM 888 O O . ALA A 1 108 ? -0.575 -12.116 9.378 1.00 98.44 108 ALA A O 1
ATOM 889 N N . GLY A 1 109 ? 0.329 -10.165 9.989 1.00 98.06 109 GLY A N 1
ATOM 890 C CA . GLY A 1 109 ? 1.702 -10.596 9.738 1.00 98.06 109 GLY A CA 1
ATOM 891 C C . GLY A 1 109 ? 2.739 -9.550 10.129 1.00 98.06 109 GLY A C 1
ATOM 892 O O . GLY A 1 109 ? 2.400 -8.433 10.506 1.00 98.06 109 GLY A O 1
ATOM 893 N N . ARG A 1 110 ? 4.022 -9.902 10.009 1.00 97.62 110 ARG A N 1
ATOM 894 C CA . ARG A 1 110 ? 5.128 -8.953 10.221 1.00 97.62 110 ARG A CA 1
ATOM 895 C C . ARG A 1 110 ? 5.139 -7.870 9.145 1.00 97.62 110 ARG A C 1
ATOM 897 O O . ARG A 1 110 ? 4.922 -8.195 7.974 1.00 97.62 110 ARG A O 1
ATOM 904 N N . GLY A 1 111 ? 5.436 -6.631 9.527 1.00 96.62 111 GLY A N 1
ATOM 905 C CA . GLY A 1 111 ? 5.624 -5.518 8.597 1.00 96.62 111 GLY A CA 1
ATOM 906 C C . GLY A 1 111 ? 6.676 -5.827 7.525 1.00 96.62 111 GLY A C 1
ATOM 907 O O . GLY A 1 111 ? 7.632 -6.561 7.779 1.00 96.62 111 GLY A O 1
ATOM 908 N N . LEU A 1 112 ? 6.491 -5.302 6.312 1.00 94.00 112 LEU A N 1
ATOM 909 C CA . LEU A 1 112 ? 7.409 -5.509 5.192 1.00 94.00 112 LEU A CA 1
ATOM 910 C C . LEU A 1 112 ? 8.745 -4.795 5.435 1.00 94.00 112 LEU A C 1
ATOM 912 O O . LEU A 1 112 ? 9.796 -5.415 5.311 1.00 94.00 112 LEU A O 1
ATOM 916 N N . ALA A 1 113 ? 8.693 -3.511 5.801 1.00 91.00 113 ALA A N 1
ATOM 917 C CA . ALA A 1 113 ? 9.875 -2.736 6.186 1.00 91.00 113 ALA A CA 1
ATOM 918 C C . ALA A 1 113 ? 10.203 -2.901 7.682 1.00 91.00 113 ALA A C 1
ATOM 920 O O . ALA A 1 113 ? 11.365 -2.978 8.069 1.00 91.00 113 ALA A O 1
ATOM 921 N N . ASP A 1 114 ? 9.165 -3.010 8.515 1.00 92.94 114 ASP A N 1
ATOM 922 C CA . ASP A 1 114 ? 9.261 -3.002 9.973 1.00 92.94 114 ASP A CA 1
ATOM 923 C C . ASP A 1 114 ? 9.010 -4.416 10.535 1.00 92.94 114 ASP A C 1
ATOM 925 O O . ASP A 1 114 ? 7.971 -4.698 11.129 1.00 92.94 114 ASP A O 1
ATOM 929 N N . GLN A 1 115 ? 9.952 -5.346 10.334 1.00 94.19 115 GLN A N 1
ATOM 930 C CA . GLN A 1 115 ? 9.742 -6.782 10.618 1.00 94.19 115 GLN A CA 1
ATOM 931 C C . GLN A 1 115 ? 9.455 -7.124 12.093 1.00 94.19 115 GLN A C 1
ATOM 933 O O . GLN A 1 115 ? 8.987 -8.226 12.400 1.00 94.19 115 GLN A O 1
ATOM 938 N N . GLN A 1 116 ? 9.751 -6.212 13.019 1.00 95.00 116 GLN A N 1
ATOM 939 C CA . GLN A 1 116 ? 9.470 -6.378 14.448 1.00 95.00 116 GLN A CA 1
ATOM 940 C C . GLN A 1 116 ? 8.007 -6.070 14.801 1.00 95.00 116 GLN A C 1
ATOM 942 O O . GLN A 1 116 ? 7.524 -6.535 15.830 1.00 95.00 116 GLN A O 1
ATOM 947 N N . LEU A 1 117 ? 7.299 -5.335 13.942 1.00 97.25 117 LEU A N 1
ATOM 948 C CA . LEU A 1 117 ? 5.921 -4.912 14.151 1.00 97.25 117 LEU A CA 1
ATOM 949 C C . LEU A 1 117 ? 4.949 -5.909 13.514 1.00 97.25 117 LEU A C 1
ATOM 951 O O . LEU A 1 117 ? 5.127 -6.320 12.365 1.00 97.25 117 LEU A O 1
ATOM 955 N N . PHE A 1 118 ? 3.905 -6.286 14.250 1.00 97.88 118 PHE A N 1
ATOM 956 C CA . PHE A 1 118 ? 2.794 -7.063 13.705 1.00 97.88 118 PHE A CA 1
ATOM 957 C C . PHE A 1 118 ? 1.696 -6.111 13.231 1.00 97.88 118 PHE A C 1
ATOM 959 O O . PHE A 1 118 ? 1.241 -5.253 13.983 1.00 97.88 118 PHE A O 1
ATOM 966 N N . VAL A 1 119 ? 1.281 -6.265 11.980 1.00 98.69 119 VAL A N 1
ATOM 967 C CA . VAL A 1 119 ? 0.343 -5.376 11.288 1.00 98.69 119 VAL A CA 1
ATOM 968 C C . VAL A 1 119 ? -0.788 -6.188 10.673 1.00 98.69 119 VAL A C 1
ATOM 970 O O . VAL A 1 119 ? -0.627 -7.380 10.392 1.00 98.69 119 VAL A O 1
ATOM 973 N N . LEU A 1 120 ? -1.924 -5.542 10.413 1.00 98.81 120 LEU A N 1
ATOM 974 C CA . LEU A 1 120 ? -2.922 -6.106 9.512 1.00 98.81 120 LEU A CA 1
ATOM 975 C C . LEU A 1 120 ? -2.559 -5.691 8.087 1.00 98.81 120 LEU A C 1
ATOM 977 O O . LEU A 1 120 ? -2.517 -4.504 7.763 1.00 98.81 120 LEU A O 1
ATOM 981 N N . LYS A 1 121 ? -2.278 -6.671 7.236 1.00 98.81 121 LYS A N 1
ATOM 982 C CA . LYS A 1 121 ? -1.983 -6.463 5.820 1.00 98.81 121 LYS A CA 1
ATOM 983 C C . LYS A 1 121 ? -3.273 -6.385 5.026 1.00 98.81 121 LYS A C 1
ATOM 985 O O . LYS A 1 121 ? -4.223 -7.101 5.320 1.00 98.81 121 LYS A O 1
ATOM 990 N N . ILE A 1 122 ? -3.274 -5.536 4.009 1.00 98.81 122 ILE A N 1
ATOM 991 C CA . ILE A 1 122 ? -4.327 -5.363 3.013 1.00 98.81 122 ILE A CA 1
ATOM 992 C C . ILE A 1 122 ? -3.671 -5.648 1.661 1.00 98.81 122 ILE A C 1
ATOM 994 O O . ILE A 1 122 ? -2.950 -4.812 1.116 1.00 98.81 122 ILE A O 1
ATOM 998 N N . ASP A 1 123 ? -3.873 -6.857 1.145 1.00 98.56 123 ASP A N 1
ATOM 999 C CA . ASP A 1 123 ? -3.237 -7.332 -0.082 1.00 98.56 123 ASP A CA 1
ATOM 1000 C C . ASP A 1 123 ? -4.199 -7.228 -1.271 1.00 98.56 123 ASP A C 1
ATOM 1002 O O . ASP A 1 123 ? -5.268 -7.847 -1.306 1.00 98.56 123 ASP A O 1
ATOM 1006 N N . TYR A 1 124 ? -3.790 -6.443 -2.268 1.00 98.50 124 TYR A N 1
ATOM 1007 C CA . TYR A 1 124 ? -4.532 -6.230 -3.506 1.00 98.50 124 TYR A CA 1
ATOM 1008 C C . TYR A 1 124 ? -4.263 -7.276 -4.582 1.00 98.50 124 TYR A C 1
ATOM 1010 O O . TYR A 1 124 ? -4.828 -7.187 -5.677 1.00 98.50 124 TYR A O 1
ATOM 1018 N N . ASN A 1 125 ? -3.420 -8.271 -4.322 1.00 97.88 125 ASN A N 1
ATOM 1019 C CA . ASN A 1 125 ? -3.153 -9.363 -5.244 1.00 97.88 125 ASN A CA 1
ATOM 1020 C C . ASN A 1 125 ? -4.321 -10.368 -5.290 1.00 97.88 125 ASN A C 1
ATOM 1022 O O . ASN A 1 125 ? -4.193 -11.544 -4.951 1.00 97.88 125 ASN A O 1
ATOM 1026 N N . VAL A 1 126 ? -5.480 -9.887 -5.731 1.00 97.12 126 VAL A N 1
ATOM 1027 C CA . VAL A 1 126 ? -6.735 -10.626 -5.857 1.00 97.12 126 VAL A CA 1
ATOM 1028 C C . VAL A 1 126 ? -7.120 -10.705 -7.332 1.00 97.12 126 VAL A C 1
ATOM 1030 O O . VAL A 1 126 ? -6.892 -9.769 -8.105 1.00 97.12 126 VAL A O 1
ATOM 1033 N N . THR A 1 127 ? -7.700 -11.831 -7.743 1.00 95.19 127 THR A N 1
ATOM 1034 C CA . THR A 1 127 ? -8.250 -11.993 -9.094 1.00 95.19 127 THR A CA 1
ATOM 1035 C C . THR A 1 127 ? -9.300 -10.913 -9.368 1.00 95.19 127 THR A C 1
ATOM 1037 O O . THR A 1 127 ? -10.173 -10.667 -8.543 1.00 95.19 127 THR A O 1
ATOM 1040 N N . GLY A 1 128 ? -9.209 -10.262 -10.529 1.00 93.38 128 GLY A N 1
ATOM 1041 C CA . GLY A 1 128 ? -10.087 -9.155 -10.925 1.00 93.38 128 GLY A CA 1
ATOM 1042 C C . GLY A 1 128 ? -9.496 -7.763 -10.682 1.00 93.38 128 GLY A C 1
ATOM 1043 O O . GLY A 1 128 ? -9.924 -6.812 -11.336 1.00 93.38 128 GLY A O 1
ATOM 1044 N N . ASN A 1 129 ? -8.466 -7.627 -9.836 1.00 98.12 129 ASN A N 1
ATOM 1045 C CA . ASN A 1 129 ? -7.743 -6.360 -9.730 1.00 98.12 129 ASN A CA 1
ATOM 1046 C C . ASN A 1 129 ? -6.839 -6.119 -10.950 1.00 98.12 129 ASN A C 1
ATOM 1048 O O . ASN A 1 129 ? -6.204 -7.059 -11.444 1.00 98.12 129 ASN A O 1
ATOM 1052 N N . PRO A 1 130 ? -6.721 -4.860 -11.422 1.00 97.81 130 PRO A N 1
ATOM 1053 C CA . PRO A 1 130 ? -5.796 -4.509 -12.492 1.00 97.81 130 PRO A CA 1
ATOM 1054 C C . PRO A 1 130 ? -4.350 -4.885 -12.156 1.00 97.81 130 PRO A C 1
ATOM 1056 O O . PRO A 1 130 ? -3.923 -4.766 -11.008 1.00 97.81 130 PRO A O 1
ATOM 1059 N N . PHE A 1 131 ? -3.569 -5.269 -13.171 1.00 96.12 131 PHE A N 1
ATOM 1060 C CA . PHE A 1 131 ? -2.188 -5.737 -12.990 1.00 96.12 131 PHE A CA 1
ATOM 1061 C C . PHE A 1 131 ? -1.292 -4.737 -12.241 1.00 96.12 131 PHE A C 1
ATOM 1063 O O . PHE A 1 131 ? -0.411 -5.155 -11.501 1.00 96.12 131 PHE A O 1
ATOM 1070 N N . TRP A 1 132 ? -1.535 -3.432 -12.400 1.00 94.81 132 TRP A N 1
ATOM 1071 C CA . TRP A 1 132 ? -0.760 -2.369 -11.759 1.00 94.81 132 TRP A CA 1
ATOM 1072 C C . TRP A 1 132 ? -1.071 -2.200 -10.265 1.00 94.81 132 TRP A C 1
ATOM 1074 O O . TRP A 1 132 ? -0.253 -1.642 -9.541 1.00 94.81 132 TRP A O 1
ATOM 1084 N N . LEU A 1 133 ? -2.226 -2.681 -9.793 1.00 97.31 133 LEU A N 1
ATOM 1085 C CA . LEU A 1 133 ? -2.636 -2.576 -8.390 1.00 97.31 133 LEU A CA 1
ATOM 1086 C C . LEU A 1 133 ? -2.190 -3.790 -7.566 1.00 97.31 133 LEU A C 1
ATOM 1088 O O . LEU A 1 133 ? -1.927 -3.668 -6.378 1.00 97.31 133 LEU A O 1
ATOM 1092 N N . ARG A 1 134 ? -2.075 -4.968 -8.184 1.00 97.19 134 ARG A N 1
ATOM 1093 C CA . ARG A 1 134 ? -1.713 -6.223 -7.498 1.00 97.19 134 ARG A CA 1
ATOM 1094 C C . ARG A 1 134 ? -0.376 -6.182 -6.730 1.00 97.19 134 ARG A C 1
ATOM 1096 O O . ARG A 1 134 ? -0.281 -6.855 -5.704 1.00 97.19 134 ARG A O 1
ATOM 1103 N N . PRO A 1 135 ? 0.647 -5.411 -7.150 1.00 96.88 135 PRO A N 1
ATOM 1104 C CA . PRO A 1 135 ? 1.865 -5.232 -6.360 1.00 96.88 135 PRO A CA 1
ATOM 1105 C C . PRO A 1 135 ? 1.666 -4.416 -5.076 1.00 96.88 135 PRO A C 1
ATOM 1107 O O . PRO A 1 135 ? 2.527 -4.474 -4.198 1.00 96.88 135 PRO A O 1
ATOM 1110 N N . VAL A 1 136 ? 0.569 -3.661 -4.953 1.00 97.88 136 VAL A N 1
ATOM 1111 C CA . VAL A 1 136 ? 0.288 -2.828 -3.780 1.00 97.88 136 VAL A CA 1
ATOM 1112 C C . VAL A 1 136 ? -0.069 -3.705 -2.585 1.00 97.88 136 VAL A C 1
ATOM 1114 O O . VAL A 1 136 ? -0.820 -4.676 -2.701 1.00 97.88 136 VAL A O 1
ATOM 1117 N N . LEU A 1 137 ? 0.488 -3.352 -1.433 1.00 98.38 137 LEU A N 1
ATOM 1118 C CA . LEU A 1 137 ? 0.140 -3.917 -0.140 1.00 98.38 137 LEU A CA 1
ATOM 1119 C C . LEU A 1 137 ? 0.088 -2.775 0.870 1.00 98.38 137 LEU A C 1
ATOM 1121 O O . LEU A 1 137 ? 1.103 -2.115 1.097 1.00 98.38 137 LEU A O 1
ATOM 1125 N N . ASP A 1 138 ? -1.079 -2.552 1.470 1.00 98.56 138 ASP A N 1
ATOM 1126 C CA . ASP A 1 138 ? -1.174 -1.631 2.599 1.00 98.56 138 ASP A CA 1
ATOM 1127 C C . ASP A 1 138 ? -0.932 -2.406 3.898 1.00 98.56 138 ASP A C 1
ATOM 1129 O O . ASP A 1 138 ? -1.302 -3.574 4.033 1.00 98.56 138 ASP A O 1
ATOM 1133 N N . GLU A 1 139 ? -0.334 -1.747 4.876 1.00 98.75 139 GLU A N 1
ATOM 1134 C CA . GLU A 1 139 ? -0.213 -2.238 6.245 1.00 98.75 139 GLU A CA 1
ATOM 1135 C C . GLU A 1 139 ? -0.930 -1.261 7.154 1.00 98.75 139 GLU A C 1
ATOM 1137 O O . GLU A 1 139 ? -0.721 -0.058 7.020 1.00 98.75 139 GLU A O 1
ATOM 1142 N N . ILE A 1 140 ? -1.768 -1.750 8.064 1.00 98.75 140 ILE A N 1
ATOM 1143 C CA . ILE A 1 140 ? -2.436 -0.900 9.047 1.00 98.75 140 ILE A CA 1
ATOM 1144 C C . ILE A 1 140 ? -2.131 -1.355 10.471 1.00 98.75 140 ILE A C 1
ATOM 1146 O O . ILE A 1 140 ? -2.022 -2.551 10.764 1.00 98.75 140 ILE A O 1
ATOM 1150 N N . VAL A 1 141 ? -2.048 -0.368 11.355 1.00 98.81 141 VAL A N 1
ATOM 1151 C CA . VAL A 1 141 ? -1.964 -0.533 12.805 1.00 98.81 141 VAL A CA 1
ATOM 1152 C C . VAL A 1 141 ? -3.063 0.269 13.478 1.00 98.81 141 VAL A C 1
ATOM 1154 O O . VAL A 1 141 ? -3.514 1.291 12.963 1.00 98.81 141 VAL A O 1
ATOM 1157 N N . GLN A 1 142 ? -3.485 -0.181 14.648 1.00 98.69 142 GLN A N 1
ATOM 1158 C CA . GLN A 1 142 ? -4.392 0.543 15.516 1.00 98.69 142 GLN A CA 1
ATOM 1159 C C . GLN A 1 142 ? -3.627 1.566 16.345 1.00 98.69 142 GLN A C 1
ATOM 1161 O O . GLN A 1 142 ? -2.651 1.228 17.014 1.00 98.69 142 GLN A O 1
ATOM 1166 N N . ILE A 1 143 ? -4.094 2.813 16.289 1.00 98.00 143 ILE A N 1
ATOM 1167 C CA . ILE A 1 143 ? -3.533 3.941 17.044 1.00 98.00 143 ILE A CA 1
ATOM 1168 C C . ILE A 1 143 ? -4.503 4.467 18.109 1.00 98.00 143 ILE A C 1
ATOM 1170 O O . ILE A 1 143 ? -4.066 5.077 19.080 1.00 98.00 143 ILE A O 1
ATOM 1174 N N . ALA A 1 144 ? -5.804 4.202 17.958 1.00 97.44 144 ALA A N 1
ATOM 1175 C CA . ALA A 1 144 ? -6.834 4.444 18.966 1.00 97.44 144 ALA A CA 1
ATOM 1176 C C . ALA A 1 144 ? -8.026 3.482 18.745 1.00 97.44 144 ALA A C 1
ATOM 1178 O O . ALA A 1 144 ? -8.056 2.750 17.748 1.00 97.44 144 ALA A O 1
ATOM 1179 N N . PRO A 1 145 ? -9.025 3.423 19.647 1.00 96.94 145 PRO A N 1
ATOM 1180 C CA . PRO A 1 145 ? -10.251 2.665 19.399 1.00 96.94 145 PRO A CA 1
ATOM 1181 C C . PRO A 1 145 ? -10.912 3.090 18.080 1.00 96.94 145 PRO A C 1
ATOM 1183 O O . PRO A 1 145 ? -11.250 4.254 17.911 1.00 96.94 145 PRO A O 1
ATOM 1186 N N . ASN A 1 146 ? -11.095 2.145 17.150 1.00 96.25 146 ASN A N 1
ATOM 1187 C CA . ASN A 1 146 ? -11.651 2.384 15.808 1.00 96.25 146 ASN A CA 1
ATOM 1188 C C . ASN A 1 146 ? -10.884 3.394 14.930 1.00 96.25 146 ASN A C 1
ATOM 1190 O O . ASN A 1 146 ? -11.426 3.861 13.926 1.00 96.25 146 ASN A O 1
ATOM 1194 N N . GLU A 1 147 ? -9.627 3.693 15.265 1.00 98.25 147 GLU A N 1
ATOM 1195 C CA . GLU A 1 147 ? -8.749 4.532 14.453 1.00 98.25 147 GLU A CA 1
ATOM 1196 C C . GLU A 1 147 ? -7.480 3.770 14.079 1.00 98.25 147 GLU A C 1
ATOM 1198 O O . GLU A 1 147 ? -6.740 3.273 14.940 1.00 98.25 147 GLU A O 1
ATOM 1203 N N . TYR A 1 148 ? -7.210 3.719 12.777 1.00 98.75 148 TYR A N 1
ATOM 1204 C CA . TYR A 1 148 ? -6.052 3.038 12.224 1.00 98.75 148 TYR A CA 1
ATOM 1205 C C . TYR A 1 148 ? -5.186 3.990 11.415 1.00 98.75 148 TYR A C 1
ATOM 1207 O O . TYR A 1 148 ? -5.682 4.861 10.696 1.00 98.75 148 TYR A O 1
ATOM 1215 N N . LEU A 1 149 ? -3.879 3.768 11.498 1.00 98.75 149 LEU A N 1
ATOM 1216 C CA . LEU A 1 149 ? -2.897 4.389 10.629 1.00 98.75 149 LEU A CA 1
ATOM 1217 C C . LEU A 1 149 ? -2.394 3.345 9.640 1.00 98.75 149 LEU A C 1
ATOM 1219 O O . LEU A 1 149 ? -1.936 2.271 10.027 1.00 98.75 149 LEU A O 1
ATOM 1223 N N . GLY A 1 150 ? -2.499 3.673 8.363 1.00 98.56 150 GLY A N 1
ATOM 1224 C CA . GLY A 1 150 ? -2.072 2.854 7.250 1.00 98.56 150 GLY A CA 1
ATOM 1225 C C . GLY A 1 150 ? -0.818 3.384 6.574 1.00 98.56 150 GLY A C 1
ATOM 1226 O O . GLY A 1 150 ? -0.596 4.592 6.509 1.00 98.56 150 GLY A O 1
ATOM 1227 N N . LYS A 1 151 ? -0.015 2.465 6.045 1.00 98.31 151 LYS A N 1
ATOM 1228 C CA . LYS A 1 151 ? 1.200 2.703 5.264 1.00 98.31 151 LYS A CA 1
ATOM 1229 C C . LYS A 1 151 ? 1.074 1.921 3.954 1.00 98.31 151 LYS A C 1
ATOM 1231 O O . LYS A 1 151 ? 0.913 0.703 3.983 1.00 98.31 151 LYS A O 1
ATOM 1236 N N . MET A 1 152 ? 1.105 2.613 2.815 1.00 98.00 152 MET A N 1
ATOM 1237 C CA . MET A 1 152 ? 0.998 1.991 1.488 1.00 98.00 152 MET A CA 1
ATOM 1238 C C . MET A 1 152 ? 2.379 1.629 0.943 1.00 98.00 152 MET A C 1
ATOM 1240 O O . MET A 1 152 ? 3.247 2.503 0.824 1.00 98.00 152 MET A O 1
ATOM 1244 N N . HIS A 1 153 ? 2.540 0.374 0.520 1.00 97.81 153 HIS A N 1
ATOM 1245 C CA . HIS A 1 153 ? 3.749 -0.135 -0.127 1.00 97.81 153 HIS A CA 1
ATOM 1246 C C . HIS A 1 153 ? 3.478 -0.634 -1.547 1.00 97.81 153 HIS A C 1
ATOM 1248 O O . HIS A 1 153 ? 2.408 -1.172 -1.825 1.00 97.81 153 HIS A O 1
ATOM 1254 N N . ALA A 1 154 ? 4.474 -0.552 -2.432 1.00 96.44 154 ALA A N 1
ATOM 1255 C CA . ALA A 1 154 ? 4.505 -1.326 -3.673 1.00 96.44 154 ALA A CA 1
ATOM 1256 C C . ALA A 1 154 ? 5.634 -2.362 -3.645 1.00 96.44 154 ALA A C 1
ATOM 1258 O O . ALA A 1 154 ? 6.800 -2.038 -3.414 1.00 96.44 154 ALA A O 1
ATOM 1259 N N . ARG A 1 155 ? 5.280 -3.614 -3.943 1.00 94.81 155 ARG A N 1
ATOM 1260 C CA . ARG A 1 155 ? 6.187 -4.767 -4.020 1.00 94.81 155 ARG A CA 1
ATOM 1261 C C . ARG A 1 155 ? 6.686 -4.962 -5.455 1.00 94.81 155 ARG A C 1
ATOM 1263 O O . ARG A 1 155 ? 6.292 -5.908 -6.129 1.00 94.81 155 ARG A O 1
ATOM 1270 N N . ILE A 1 156 ? 7.483 -4.014 -5.951 1.00 88.75 156 ILE A N 1
ATOM 1271 C CA . ILE A 1 156 ? 8.010 -4.050 -7.331 1.00 88.75 156 ILE A CA 1
ATOM 1272 C C . ILE A 1 156 ? 9.264 -4.926 -7.412 1.00 88.75 156 ILE A C 1
ATOM 1274 O O . ILE A 1 156 ? 9.415 -5.705 -8.350 1.00 88.75 156 ILE A O 1
ATOM 1278 N N . ILE A 1 157 ? 10.149 -4.805 -6.422 1.00 86.94 157 ILE A N 1
ATOM 1279 C CA . ILE A 1 157 ? 11.360 -5.613 -6.292 1.00 86.94 157 ILE A CA 1
ATOM 1280 C C . ILE A 1 157 ? 11.137 -6.588 -5.128 1.00 86.94 157 ILE A C 1
ATOM 1282 O O . ILE A 1 157 ? 10.674 -6.148 -4.069 1.00 86.94 157 ILE A O 1
ATOM 1286 N N . PRO A 1 158 ? 11.431 -7.892 -5.295 1.00 83.44 158 PRO A N 1
ATOM 1287 C CA . PRO A 1 158 ? 11.396 -8.847 -4.192 1.00 83.44 158 PRO A CA 1
ATOM 1288 C C . PRO A 1 158 ? 12.199 -8.332 -2.993 1.00 83.44 158 PRO A C 1
ATOM 1290 O O . PRO A 1 158 ? 13.284 -7.785 -3.167 1.00 83.44 158 PRO A O 1
ATOM 1293 N N . ASP A 1 159 ? 11.633 -8.458 -1.794 1.00 82.44 159 ASP A N 1
ATOM 1294 C CA . ASP A 1 159 ? 12.248 -8.067 -0.515 1.00 82.44 159 ASP A CA 1
ATOM 1295 C C . ASP A 1 159 ? 12.575 -6.572 -0.333 1.00 82.44 159 ASP A C 1
ATOM 1297 O O . ASP A 1 159 ? 13.021 -6.170 0.740 1.00 82.44 159 ASP A O 1
ATOM 1301 N N . PHE A 1 160 ? 12.290 -5.725 -1.327 1.00 87.88 160 PHE A N 1
ATOM 1302 C CA . PHE A 1 160 ? 12.535 -4.284 -1.264 1.00 87.88 160 PHE A CA 1
ATOM 1303 C C . PHE A 1 160 ? 11.261 -3.486 -1.594 1.00 87.88 160 PHE A C 1
ATOM 1305 O O . PHE A 1 160 ? 11.092 -2.993 -2.715 1.00 87.88 160 PHE A O 1
ATOM 1312 N N . PRO A 1 161 ? 10.313 -3.386 -0.642 1.00 92.81 161 PRO A N 1
ATOM 1313 C CA . PRO A 1 161 ? 9.098 -2.605 -0.832 1.00 92.81 161 PRO A CA 1
ATOM 1314 C C . PRO A 1 161 ? 9.414 -1.105 -0.884 1.00 92.81 161 PRO A C 1
ATOM 1316 O O . PRO A 1 161 ? 10.205 -0.595 -0.093 1.00 92.81 161 PRO A O 1
ATOM 1319 N N . PHE A 1 162 ? 8.731 -0.379 -1.766 1.00 96.19 162 PHE A N 1
ATOM 1320 C CA . PHE A 1 162 ? 8.742 1.084 -1.755 1.00 96.19 162 PHE A CA 1
ATOM 1321 C C . PHE A 1 162 ? 7.512 1.605 -1.020 1.00 96.19 162 PHE A C 1
ATOM 1323 O O . PHE A 1 162 ? 6.393 1.232 -1.375 1.00 96.19 162 PHE A O 1
ATOM 1330 N N . SER A 1 163 ? 7.699 2.479 -0.031 1.00 96.69 163 SER A N 1
ATOM 1331 C CA . SER A 1 163 ? 6.598 3.146 0.673 1.00 96.69 163 SER A CA 1
ATOM 1332 C C . SER A 1 163 ? 6.261 4.474 -0.005 1.00 96.69 163 SER A C 1
ATOM 1334 O O . SER A 1 163 ? 7.162 5.236 -0.362 1.00 96.69 163 SER A O 1
ATOM 1336 N N . PHE A 1 164 ? 4.968 4.770 -0.177 1.00 95.00 164 PHE A N 1
ATOM 1337 C CA . PHE A 1 164 ? 4.525 5.957 -0.931 1.00 95.00 164 PHE A CA 1
ATOM 1338 C C . PHE A 1 164 ? 3.704 6.972 -0.139 1.00 95.00 164 PHE A C 1
ATOM 1340 O O . PHE A 1 164 ? 3.880 8.178 -0.337 1.00 95.00 164 PHE A O 1
ATOM 1347 N N . LEU A 1 165 ? 2.804 6.527 0.737 1.00 96.06 165 LEU A N 1
ATOM 1348 C CA . LEU A 1 165 ? 1.982 7.421 1.554 1.00 96.06 165 LEU A CA 1
ATOM 1349 C C . LEU A 1 165 ? 1.506 6.755 2.842 1.00 96.06 165 LEU A C 1
ATOM 1351 O O . LEU A 1 165 ? 1.413 5.527 2.924 1.00 96.06 165 LEU A O 1
ATOM 1355 N N . TYR A 1 166 ? 1.175 7.598 3.817 1.00 98.31 166 TYR A N 1
ATOM 1356 C CA . TYR A 1 166 ? 0.341 7.226 4.951 1.00 98.31 166 TYR A CA 1
ATOM 1357 C C . TYR A 1 166 ? -1.115 7.588 4.670 1.00 98.31 166 TYR A C 1
ATOM 1359 O O . TYR A 1 166 ? -1.398 8.531 3.932 1.00 98.31 166 TYR A O 1
ATOM 1367 N N . PHE A 1 167 ? -2.030 6.855 5.288 1.00 98.62 167 PHE A N 1
ATOM 1368 C CA . PHE A 1 167 ? -3.455 7.164 5.284 1.00 98.62 167 PHE A CA 1
ATOM 1369 C C . PHE A 1 167 ? -4.063 6.838 6.644 1.00 98.62 167 PHE A C 1
ATOM 1371 O O . PHE A 1 167 ? -3.544 5.997 7.369 1.00 98.62 167 PHE A O 1
ATOM 1378 N N . GLN A 1 168 ? -5.166 7.477 6.999 1.00 98.62 168 GLN A N 1
ATOM 1379 C CA . GLN A 1 168 ? -5.924 7.172 8.208 1.00 98.62 168 GLN A CA 1
ATOM 1380 C C . GLN A 1 168 ? -7.232 6.479 7.848 1.00 98.62 168 GLN A C 1
ATOM 1382 O O . GLN A 1 168 ? -7.774 6.690 6.763 1.00 98.62 168 GLN A O 1
ATOM 1387 N N . LEU A 1 169 ? -7.724 5.650 8.763 1.00 98.75 169 LEU A N 1
ATOM 1388 C CA . LEU A 1 169 ? -9.042 5.028 8.703 1.00 98.75 169 LEU A CA 1
ATOM 1389 C C . LEU A 1 169 ? -9.746 5.256 10.037 1.00 98.75 169 LEU A C 1
ATOM 1391 O O . LEU A 1 169 ? -9.202 4.883 11.076 1.00 98.75 169 LEU A O 1
ATOM 1395 N N . LYS A 1 170 ? -10.939 5.850 10.006 1.00 98.19 170 LYS A N 1
ATOM 1396 C CA . LYS A 1 170 ? -11.731 6.164 11.203 1.00 98.19 170 LYS A CA 1
ATOM 1397 C C . LYS A 1 170 ? -13.179 5.738 11.017 1.00 98.19 170 LYS A C 1
ATOM 1399 O O . LYS A 1 170 ? -13.704 5.842 9.909 1.00 98.19 170 LYS A O 1
ATOM 1404 N N . LYS A 1 171 ? -13.787 5.212 12.075 1.00 93.75 171 LYS A N 1
ATOM 1405 C CA . LYS A 1 171 ? -15.197 4.811 12.072 1.00 93.75 171 LYS A CA 1
ATOM 1406 C C . LYS A 1 171 ? -16.117 5.980 12.387 1.00 93.75 171 LYS A C 1
ATOM 1408 O O . LYS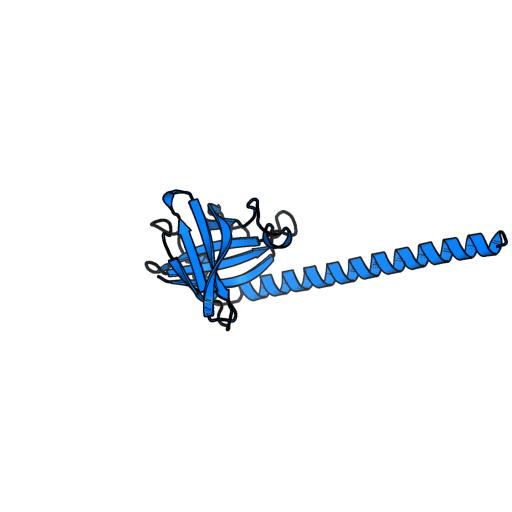 A 1 171 ? -15.686 6.853 13.171 1.00 93.75 171 LYS A O 1
#

Organism: NCBI:txid1802202

Secondary structure (DSSP, 8-state):
--HHHHHHHHHHHHHHHHHHHHHHHHHHHHHHHHHHHHHHHHHHSHHHHHHHT-B--SSPP-EEEEEE-SS--SEEEEEEETTTTEEEEEEE-TTS-EEEEEEEEEEEEE-SS-TTSEEEEEE---TTS-TTTTTEEEEEEEEETTEEEEEEEEEEETTEEEEEEEEEEE-

Sequence (171 aa):
MNKLEKVLYIIFFIALTIFFIKFFLLVLLIVLLLGFLRTWQMQQEPNNKAFLNGALPNPTPDGFYQGDVGFNTSWLGKKFDAENSTGINVFKNKRGVQIEKYPFKTYAGRGLADQQLFVLKIDYNVTGNPFWLRPVLDEIVQIAPNEYLGKMHARIIPDFPFSFLYFQLKK

Foldseek 3Di:
DDPVVVVVVVVVVVVVVVVVVVVVVVVVVVVVVVLVVQQVVVCVDPLVVLQLPFAADVPDDAAWWAKDFPDDDQWGGKHDDSVQQKTWTWGADPVRDIDTDQIWGWDWAADLVRRVGIWIKTASLDPPDDPVCRQKIKTWGDNDVQKIKIWIWGNPDPSDIGTHGIMMTHD

pLDDT: mean 96.6, std 3.07, range [74.25, 98.81]